Protein AF-A0A0U3GNW3-F1 (afdb_monomer_lite)

Secondary structure (DSSP, 8-state):
-PPEEEETT-EEEE---TTT-SEEEESSSSEEEEE-TTS-EEEEE---EEEEEEEEEEE-TTS-EEEEEEEEEEEEPPPPP------

Structure (mmCIF, N/CA/C/O backbone):
data_AF-A0A0U3GNW3-F1
#
_entry.id   AF-A0A0U3GNW3-F1
#
loop_
_atom_site.group_PDB
_atom_site.id
_atom_site.type_symbol
_atom_site.label_atom_id
_atom_site.label_alt_id
_atom_site.label_comp_id
_atom_site.label_asym_id
_atom_site.label_entity_id
_atom_site.label_seq_id
_atom_site.pdbx_PDB_ins_code
_atom_site.Cartn_x
_atom_site.Cartn_y
_atom_site.Cartn_z
_atom_site.occupancy
_atom_site.B_iso_or_equiv
_atom_site.auth_seq_id
_atom_site.auth_comp_id
_atom_site.auth_asym_id
_atom_site.auth_atom_id
_atom_site.pdbx_PDB_model_num
ATOM 1 N N . MET A 1 1 ? -10.195 6.070 -10.155 1.00 48.50 1 MET A N 1
ATOM 2 C CA . MET A 1 1 ? -8.822 6.395 -9.711 1.00 48.50 1 MET A CA 1
ATOM 3 C C . MET A 1 1 ? -7.898 6.262 -10.907 1.00 48.50 1 MET A C 1
ATOM 5 O O . MET A 1 1 ? -8.051 5.294 -11.639 1.00 48.50 1 MET A O 1
ATOM 9 N N . GLN A 1 2 ? -7.025 7.240 -11.159 1.00 47.31 2 GLN A N 1
ATOM 10 C CA . GLN A 1 2 ? -5.996 7.104 -12.196 1.00 47.31 2 GLN A CA 1
ATOM 11 C C . GLN A 1 2 ? -4.784 6.346 -11.621 1.00 47.31 2 GLN A C 1
ATOM 13 O O . GLN A 1 2 ? -4.507 6.511 -10.432 1.00 47.31 2 GLN A O 1
ATOM 18 N N . PRO A 1 3 ? -4.087 5.512 -12.415 1.00 55.50 3 PRO A N 1
ATOM 19 C CA . PRO A 1 3 ? -2.921 4.767 -11.944 1.00 55.50 3 PRO A CA 1
ATOM 20 C C . PRO A 1 3 ? -1.791 5.716 -11.541 1.00 55.50 3 PRO A C 1
ATOM 22 O O . PRO A 1 3 ? -1.491 6.662 -12.267 1.00 55.50 3 PRO A O 1
ATOM 25 N N . VAL A 1 4 ? -1.145 5.440 -10.410 1.00 62.97 4 VAL A N 1
ATOM 26 C CA . VAL A 1 4 ? 0.091 6.126 -10.014 1.00 62.97 4 VAL A CA 1
ATOM 27 C C . VAL A 1 4 ? 1.269 5.417 -10.685 1.00 62.97 4 VAL A C 1
ATOM 29 O O . VAL A 1 4 ? 1.394 4.195 -10.571 1.00 62.97 4 VAL A O 1
ATOM 32 N N . ASP A 1 5 ? 2.116 6.176 -11.382 1.00 61.09 5 ASP A N 1
ATOM 33 C CA . ASP A 1 5 ? 3.380 5.687 -11.941 1.00 61.09 5 ASP A CA 1
ATOM 34 C C . ASP A 1 5 ? 4.474 5.712 -10.863 1.00 61.09 5 ASP A C 1
ATOM 36 O O . ASP A 1 5 ? 4.825 6.769 -10.342 1.00 61.09 5 ASP A O 1
ATOM 40 N N . ILE A 1 6 ? 5.038 4.546 -10.551 1.00 59.78 6 ILE A N 1
ATOM 41 C CA . ILE A 1 6 ? 6.123 4.365 -9.577 1.00 59.78 6 ILE A CA 1
ATOM 42 C C . ILE A 1 6 ? 7.300 3.692 -10.283 1.00 59.78 6 ILE A C 1
ATOM 44 O O . ILE A 1 6 ? 7.104 2.815 -11.125 1.00 59.78 6 ILE A O 1
ATOM 48 N N . LYS A 1 7 ? 8.546 4.046 -9.964 1.00 67.44 7 LYS A N 1
ATOM 49 C CA . LYS A 1 7 ? 9.701 3.278 -10.457 1.00 67.44 7 LYS A CA 1
ATOM 50 C C . LYS A 1 7 ? 10.023 2.113 -9.519 1.00 67.44 7 LYS A C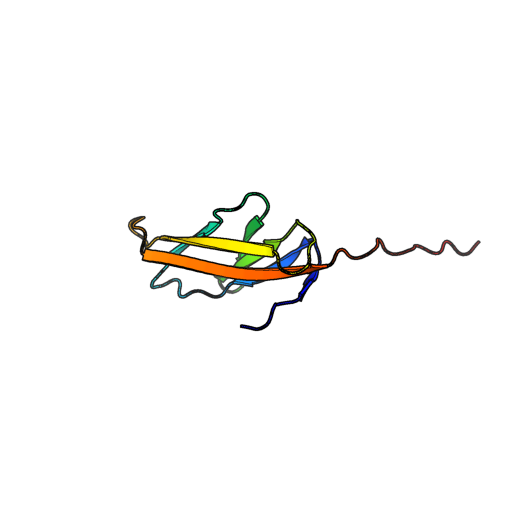 1
ATOM 52 O O . LYS A 1 7 ? 9.845 2.204 -8.310 1.00 67.44 7 LYS A O 1
ATOM 57 N N . VAL A 1 8 ? 10.526 1.004 -10.063 1.00 62.34 8 VAL A N 1
ATOM 58 C CA . VAL A 1 8 ? 10.945 -0.152 -9.244 1.00 62.34 8 VAL A CA 1
ATOM 59 C C . VAL A 1 8 ? 11.951 0.290 -8.179 1.00 62.34 8 VAL A C 1
ATOM 61 O O . VAL A 1 8 ? 12.977 0.879 -8.512 1.00 62.34 8 VAL A O 1
ATOM 64 N N . GLY A 1 9 ? 11.669 -0.037 -6.915 1.00 59.22 9 GLY A N 1
ATOM 65 C CA . GLY A 1 9 ? 12.510 0.332 -5.774 1.00 59.22 9 GLY A CA 1
ATOM 66 C C . GLY A 1 9 ? 12.255 1.739 -5.222 1.00 59.22 9 GLY A C 1
ATOM 67 O O . GLY A 1 9 ? 12.737 2.045 -4.131 1.00 59.22 9 GLY A O 1
ATOM 68 N N . GLU A 1 10 ? 11.466 2.572 -5.907 1.00 64.56 10 GLU A N 1
ATOM 69 C CA . GLU A 1 10 ? 10.947 3.806 -5.323 1.00 64.56 10 GLU A CA 1
ATOM 70 C C . GLU A 1 10 ? 9.789 3.504 -4.362 1.00 64.56 10 GLU A C 1
ATOM 72 O O . GLU A 1 10 ? 9.062 2.509 -4.483 1.00 64.56 10 GLU A O 1
ATOM 77 N N . ALA A 1 11 ? 9.650 4.367 -3.359 1.00 62.72 11 ALA A N 1
ATOM 78 C CA . ALA A 1 11 ? 8.510 4.344 -2.461 1.00 62.72 11 ALA A CA 1
ATOM 79 C C . ALA A 1 11 ? 7.365 5.140 -3.091 1.00 62.72 11 ALA A C 1
ATOM 81 O O . ALA A 1 11 ? 7.596 6.222 -3.626 1.00 62.72 11 ALA A O 1
ATOM 82 N N . ALA A 1 12 ? 6.140 4.640 -2.974 1.00 68.44 12 ALA A N 1
ATOM 83 C CA . ALA A 1 12 ? 4.970 5.501 -3.013 1.00 68.44 12 ALA A CA 1
ATOM 84 C C . ALA A 1 12 ? 4.370 5.653 -1.626 1.00 68.44 12 ALA A C 1
ATOM 86 O O . ALA A 1 12 ? 4.562 4.839 -0.719 1.00 68.44 12 ALA A O 1
ATOM 87 N N . GLU A 1 13 ? 3.636 6.742 -1.485 1.00 66.12 13 GLU A N 1
ATOM 88 C CA . GLU A 1 13 ? 2.972 7.102 -0.251 1.00 66.12 13 GLU A CA 1
ATOM 89 C C . GLU A 1 13 ? 1.576 6.493 -0.262 1.00 66.12 13 GLU A C 1
ATOM 91 O O . GLU A 1 13 ? 0.775 6.747 -1.163 1.00 66.12 13 GLU A O 1
ATOM 96 N N . LEU A 1 14 ? 1.291 5.672 0.743 1.00 68.81 14 LEU A N 1
ATOM 97 C CA . LEU A 1 14 ? -0.065 5.246 1.034 1.00 68.81 14 LEU A CA 1
ATOM 98 C C . LEU A 1 14 ? -0.515 6.013 2.266 1.00 68.81 14 LEU A C 1
ATOM 100 O O . LEU A 1 14 ? 0.001 5.841 3.368 1.00 68.81 14 LEU A O 1
ATOM 104 N N . ILE A 1 15 ? -1.474 6.904 2.049 1.00 66.44 15 ILE A N 1
ATOM 105 C CA . ILE A 1 15 ? -2.012 7.754 3.098 1.00 66.44 15 ILE A CA 1
ATOM 106 C C . ILE A 1 15 ? -3.307 7.114 3.574 1.00 66.44 15 ILE A C 1
ATOM 108 O O . ILE A 1 15 ? -4.296 7.068 2.845 1.00 66.44 15 ILE A O 1
ATOM 112 N N . TRP A 1 16 ? -3.308 6.635 4.812 1.00 71.31 16 TRP A N 1
ATOM 113 C CA . TRP A 1 16 ? -4.527 6.248 5.509 1.00 71.31 16 TRP A CA 1
ATOM 114 C C . TRP A 1 16 ? -4.582 6.901 6.885 1.00 71.31 16 TRP A C 1
ATOM 116 O O . TRP A 1 16 ? -3.568 7.290 7.468 1.00 71.31 16 TRP A O 1
ATOM 126 N N . ASN A 1 17 ? -5.798 7.039 7.410 1.00 69.81 17 ASN A N 1
ATOM 127 C CA . ASN A 1 17 ? -6.023 7.647 8.710 1.00 69.81 17 ASN A CA 1
ATOM 128 C C . ASN A 1 17 ? -5.574 6.686 9.826 1.00 69.81 17 ASN A C 1
ATOM 130 O O . ASN A 1 17 ? -6.284 5.729 10.140 1.00 69.81 17 ASN A O 1
ATOM 134 N N . LYS A 1 18 ? -4.418 6.964 10.447 1.00 70.88 18 LYS A N 1
ATOM 135 C CA . LYS A 1 18 ? -3.861 6.167 11.556 1.00 70.88 18 LYS A CA 1
ATOM 136 C C . LYS A 1 18 ? -4.760 6.107 12.800 1.00 70.88 18 LYS A C 1
ATOM 138 O O . LYS A 1 18 ? -4.618 5.178 13.588 1.00 70.88 18 LYS A O 1
ATOM 143 N N . THR A 1 19 ? -5.694 7.046 12.974 1.00 75.12 19 THR A N 1
ATOM 144 C CA . THR A 1 19 ? -6.694 7.006 14.057 1.00 75.12 19 THR A CA 1
ATOM 145 C C . THR A 1 19 ? -7.726 5.897 13.843 1.00 75.12 19 THR A C 1
ATOM 147 O O . THR A 1 19 ? -8.263 5.372 14.812 1.00 75.12 19 THR A O 1
ATOM 150 N N . LEU A 1 20 ? -7.995 5.527 12.586 1.00 73.62 20 LEU A N 1
ATOM 151 C CA . LEU A 1 20 ? -8.931 4.456 12.226 1.00 73.62 20 LEU A CA 1
ATOM 152 C C . LEU A 1 20 ? -8.212 3.130 11.945 1.00 73.62 20 LEU A C 1
ATOM 154 O O . LEU A 1 20 ? -8.685 2.075 12.350 1.00 73.62 20 LEU A O 1
ATOM 158 N N . ALA A 1 21 ? -7.065 3.188 11.269 1.00 82.38 21 ALA A N 1
ATOM 159 C CA . ALA A 1 21 ? -6.272 2.035 10.863 1.00 82.38 21 ALA A CA 1
ATOM 160 C C . ALA A 1 21 ? -4.817 2.232 11.298 1.00 82.38 21 ALA A C 1
ATOM 162 O O . ALA A 1 21 ? -4.023 2.868 10.602 1.00 82.38 21 ALA A O 1
ATOM 163 N N . GLN A 1 22 ? -4.453 1.683 12.458 1.00 85.38 22 GLN A N 1
ATOM 164 C CA . GLN A 1 22 ? -3.098 1.822 12.994 1.00 85.38 22 GLN A CA 1
ATOM 165 C C . GLN A 1 22 ? -2.078 1.055 12.142 1.00 85.38 22 GLN A C 1
ATOM 167 O O . GLN A 1 22 ? -0.934 1.488 11.994 1.00 85.38 22 GLN A O 1
ATOM 172 N N . ARG A 1 23 ? -2.494 -0.077 11.564 1.00 85.56 23 ARG A N 1
ATOM 173 C CA . ARG A 1 23 ? -1.627 -0.980 10.805 1.00 85.56 23 ARG A CA 1
ATOM 174 C C . ARG A 1 23 ? -2.364 -1.528 9.595 1.00 85.56 23 ARG A C 1
ATOM 176 O O . ARG A 1 23 ? -3.482 -2.000 9.748 1.00 85.56 23 ARG A O 1
ATOM 183 N N . CYS A 1 24 ? -1.726 -1.540 8.431 1.00 86.75 24 CYS A N 1
ATOM 184 C CA . CYS A 1 24 ? -2.224 -2.263 7.264 1.00 86.75 24 CYS A CA 1
ATOM 185 C C . CYS A 1 24 ? -1.165 -3.253 6.780 1.00 86.75 24 CYS A C 1
ATOM 187 O O . CYS A 1 24 ? 0.027 -2.953 6.807 1.00 86.75 24 CYS A O 1
ATOM 189 N N . GLU A 1 25 ? -1.604 -4.431 6.361 1.00 88.25 25 GLU A N 1
ATOM 190 C CA . GLU A 1 25 ? -0.777 -5.507 5.818 1.00 88.25 25 GLU A CA 1
ATOM 191 C C . GLU A 1 25 ? -1.154 -5.721 4.353 1.00 88.25 25 GLU A C 1
ATOM 193 O O . GLU A 1 25 ? -2.340 -5.709 4.022 1.00 88.25 25 GLU A O 1
ATOM 198 N N . SER A 1 26 ? -0.167 -5.917 3.475 1.00 87.62 26 SER A N 1
ATOM 199 C CA . SER A 1 26 ? -0.454 -6.310 2.092 1.00 87.62 26 SER A CA 1
ATOM 200 C C . SER A 1 26 ? -0.844 -7.778 2.038 1.00 87.62 26 SER A C 1
ATOM 202 O O . SER A 1 26 ? -0.246 -8.611 2.722 1.00 87.62 26 SER A O 1
ATOM 204 N N . LEU A 1 27 ? -1.831 -8.087 1.203 1.00 88.25 27 LEU A N 1
ATOM 205 C CA . LEU A 1 27 ? -2.227 -9.460 0.903 1.00 88.25 27 LEU A CA 1
ATOM 206 C C . LEU A 1 27 ? -1.359 -10.078 -0.206 1.00 88.25 27 LEU A C 1
ATOM 208 O O . LEU A 1 27 ? -1.447 -11.277 -0.468 1.00 88.25 27 LEU A O 1
ATOM 212 N N . GLU A 1 28 ? -0.497 -9.283 -0.839 1.00 82.88 28 GLU A N 1
ATOM 213 C CA . GLU A 1 28 ? 0.440 -9.708 -1.867 1.00 82.88 28 GLU A CA 1
ATOM 214 C C . GLU A 1 28 ? 1.859 -9.863 -1.308 1.00 82.88 28 GLU A C 1
ATOM 216 O O . GLU A 1 28 ? 2.357 -9.058 -0.520 1.00 82.88 28 GLU A O 1
ATOM 221 N N . GLY A 1 29 ? 2.576 -10.876 -1.795 1.00 69.00 29 GLY A N 1
ATOM 222 C CA . GLY A 1 29 ? 4.024 -10.930 -1.625 1.00 69.00 29 GLY A CA 1
ATOM 223 C C . GLY A 1 29 ? 4.698 -9.861 -2.490 1.00 69.00 29 GLY A C 1
ATOM 224 O O . GLY A 1 29 ? 4.294 -9.658 -3.635 1.00 69.00 29 GLY A O 1
ATOM 225 N N . LEU A 1 30 ? 5.783 -9.257 -1.983 1.00 76.50 30 LEU A N 1
ATOM 226 C CA . LEU A 1 30 ? 6.692 -8.315 -2.679 1.00 76.50 30 LEU A CA 1
ATOM 227 C C . LEU A 1 30 ? 6.387 -6.810 -2.548 1.00 76.50 30 L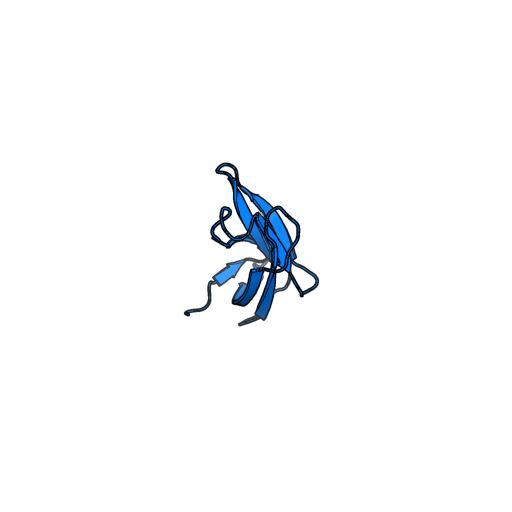EU A C 1
ATOM 229 O O . LEU A 1 30 ? 6.730 -6.025 -3.441 1.00 76.50 30 LEU A O 1
ATOM 233 N N . VAL A 1 31 ? 5.831 -6.387 -1.415 1.00 80.56 31 VAL A N 1
ATOM 234 C CA . VAL A 1 31 ? 5.845 -4.980 -0.986 1.00 80.56 31 VAL A CA 1
ATOM 235 C C . VAL A 1 31 ? 6.477 -4.847 0.393 1.00 80.56 31 VAL A C 1
ATOM 237 O O . VAL A 1 31 ? 6.379 -5.750 1.221 1.00 80.56 31 VAL A O 1
ATOM 240 N N . VAL A 1 32 ? 7.144 -3.720 0.638 1.00 82.31 32 VAL A N 1
ATOM 241 C CA . VAL A 1 32 ? 7.724 -3.404 1.950 1.00 82.31 32 VAL A CA 1
ATOM 242 C C . VAL A 1 32 ? 7.071 -2.143 2.488 1.00 82.31 32 VAL A C 1
ATOM 244 O O . VAL A 1 32 ? 7.085 -1.107 1.825 1.00 82.31 32 VAL A O 1
ATOM 247 N N . LEU A 1 33 ? 6.532 -2.246 3.699 1.00 81.38 33 LEU A N 1
ATOM 248 C CA . LEU A 1 33 ? 6.006 -1.133 4.482 1.00 81.38 33 LEU A CA 1
ATOM 249 C C . LEU A 1 33 ? 7.124 -0.536 5.343 1.00 81.38 33 LEU A C 1
ATOM 251 O O . LEU A 1 33 ? 7.900 -1.265 5.958 1.00 81.38 33 LEU A O 1
ATOM 255 N N . SER A 1 34 ? 7.191 0.788 5.414 1.00 81.31 34 SER A N 1
ATOM 256 C CA . SER A 1 34 ? 8.074 1.518 6.331 1.00 81.31 34 SER A CA 1
ATOM 257 C C . SER A 1 34 ? 7.408 2.809 6.793 1.00 81.31 34 SER A C 1
ATOM 259 O O . SER A 1 34 ? 6.523 3.316 6.110 1.00 81.31 34 SER A O 1
ATOM 261 N N . GLU A 1 35 ? 7.834 3.360 7.925 1.00 81.94 35 GLU A N 1
ATOM 262 C CA . GLU A 1 35 ? 7.395 4.686 8.364 1.00 81.94 35 GLU A CA 1
ATOM 263 C C . GLU A 1 35 ? 8.300 5.775 7.767 1.00 81.94 35 GLU A C 1
ATOM 265 O O . GLU A 1 35 ? 9.524 5.633 7.727 1.00 81.94 35 GLU A O 1
ATOM 270 N N . GLY A 1 36 ? 7.685 6.831 7.239 1.00 77.38 36 GLY A N 1
ATOM 271 C CA . GLY A 1 36 ? 8.356 8.031 6.759 1.00 77.38 36 GLY A CA 1
ATOM 272 C C . GLY A 1 36 ? 8.735 8.982 7.901 1.00 77.38 36 GLY A C 1
ATOM 273 O O . GLY A 1 36 ? 8.269 8.823 9.027 1.00 77.38 36 GLY A O 1
ATOM 274 N N . PRO A 1 37 ? 9.566 10.001 7.627 1.00 78.69 37 PRO A N 1
ATOM 275 C CA . PRO A 1 37 ? 10.089 10.917 8.647 1.00 78.69 37 PRO A CA 1
ATOM 276 C C . PRO A 1 37 ? 9.022 11.776 9.348 1.00 78.69 37 PRO A C 1
ATOM 278 O O . PRO A 1 37 ? 9.276 12.312 10.420 1.00 78.69 37 PRO A O 1
ATOM 281 N N . ASP A 1 38 ? 7.834 11.910 8.764 1.00 79.75 38 ASP A N 1
ATOM 282 C CA . ASP A 1 38 ? 6.672 12.618 9.311 1.00 79.75 38 ASP A CA 1
ATOM 283 C C . ASP A 1 38 ? 5.627 11.669 9.928 1.00 79.75 38 ASP A C 1
ATOM 285 O O . ASP A 1 38 ? 4.509 12.078 10.241 1.00 79.75 38 ASP A O 1
ATOM 289 N N . GLY A 1 39 ? 5.962 10.386 10.072 1.00 74.44 39 GLY A N 1
ATOM 290 C CA . GLY A 1 39 ? 5.059 9.375 10.603 1.00 74.44 39 GLY A CA 1
ATOM 291 C C . GLY A 1 39 ? 4.038 8.847 9.592 1.00 74.44 39 GLY A C 1
ATOM 292 O O . GLY A 1 39 ? 3.175 8.060 9.985 1.00 74.44 39 GLY A O 1
ATOM 293 N N . ARG A 1 40 ? 4.090 9.218 8.304 1.00 75.69 40 ARG A N 1
ATOM 294 C CA . ARG A 1 40 ? 3.239 8.591 7.271 1.00 75.69 40 ARG A CA 1
ATOM 295 C C . ARG A 1 40 ? 3.742 7.199 6.902 1.00 75.69 40 ARG A C 1
ATOM 297 O O . ARG A 1 40 ? 4.918 6.895 7.077 1.00 75.69 40 ARG A O 1
ATOM 304 N N . VAL A 1 41 ? 2.871 6.337 6.379 1.00 77.69 41 VAL A N 1
ATOM 305 C CA . VAL A 1 41 ? 3.292 5.005 5.924 1.00 77.69 41 VAL A CA 1
ATOM 306 C C . VAL A 1 41 ? 3.718 5.063 4.458 1.00 77.69 41 VAL A C 1
ATOM 308 O O . VAL A 1 41 ? 3.009 5.567 3.590 1.00 77.69 41 VAL A O 1
ATOM 311 N N . LEU A 1 42 ? 4.912 4.549 4.186 1.00 79.19 42 LEU A N 1
ATOM 312 C CA . LEU A 1 42 ? 5.506 4.453 2.860 1.00 79.19 42 LEU A CA 1
ATOM 313 C C . LEU A 1 42 ? 5.514 2.994 2.415 1.00 79.19 42 LEU A C 1
ATOM 315 O O . LEU A 1 42 ? 5.906 2.110 3.181 1.00 79.19 42 LEU A O 1
ATOM 319 N N . VAL A 1 43 ? 5.150 2.753 1.159 1.00 80.81 43 VAL A N 1
ATOM 320 C CA . VAL A 1 43 ? 5.183 1.427 0.543 1.00 80.81 43 VAL A CA 1
ATOM 321 C C . VAL A 1 43 ? 6.167 1.414 -0.609 1.00 80.81 43 VAL A C 1
ATOM 323 O O . VAL A 1 43 ? 6.083 2.226 -1.526 1.00 80.81 43 VAL A O 1
ATOM 326 N N . ARG A 1 44 ? 7.096 0.459 -0.587 1.00 80.81 44 ARG A N 1
ATOM 327 C CA . ARG A 1 44 ? 8.016 0.201 -1.699 1.00 80.81 44 ARG A CA 1
ATOM 328 C C . ARG A 1 44 ? 7.535 -0.978 -2.526 1.00 80.81 44 ARG A C 1
ATOM 330 O O . ARG A 1 44 ? 7.273 -2.055 -1.986 1.00 80.81 44 ARG A O 1
ATOM 337 N N . PHE A 1 45 ? 7.486 -0.764 -3.836 1.00 80.75 45 PHE A N 1
ATOM 338 C CA . PHE A 1 45 ? 7.078 -1.760 -4.818 1.00 80.75 45 PHE A CA 1
ATOM 339 C C . PHE A 1 45 ? 8.300 -2.282 -5.579 1.00 80.75 45 PHE A C 1
ATOM 341 O O . PHE A 1 45 ? 9.086 -1.513 -6.138 1.00 80.75 45 PHE A O 1
ATOM 348 N N . PHE A 1 46 ? 8.454 -3.606 -5.620 1.00 76.12 46 PHE A N 1
ATOM 349 C CA . PHE A 1 46 ? 9.613 -4.256 -6.250 1.00 76.12 46 PHE A CA 1
ATOM 350 C C . PHE A 1 46 ? 9.267 -4.985 -7.550 1.00 76.12 46 PHE A C 1
ATOM 352 O O . PHE A 1 46 ? 10.149 -5.280 -8.360 1.00 76.12 46 PHE A O 1
ATOM 359 N N . ARG A 1 47 ? 7.982 -5.263 -7.785 1.00 80.00 47 ARG A N 1
ATOM 360 C CA . ARG A 1 47 ? 7.509 -5.911 -9.008 1.00 80.00 47 ARG A CA 1
ATOM 361 C C . ARG A 1 47 ? 7.194 -4.856 -10.065 1.00 80.00 47 ARG A C 1
ATOM 363 O O . ARG A 1 47 ? 6.347 -4.007 -9.835 1.00 80.00 47 ARG A O 1
ATOM 370 N N . ALA A 1 48 ? 7.847 -4.934 -11.224 1.00 78.62 48 ALA A N 1
ATOM 371 C CA . ALA A 1 48 ? 7.499 -4.122 -12.392 1.00 78.62 48 ALA A CA 1
ATOM 372 C C . ALA A 1 48 ? 6.244 -4.668 -13.094 1.00 78.62 48 ALA A C 1
ATOM 374 O O . ALA A 1 48 ? 6.068 -5.885 -13.182 1.00 78.62 48 ALA A O 1
ATOM 375 N N . GLY A 1 49 ? 5.413 -3.784 -13.640 1.00 79.38 49 GLY A N 1
ATOM 376 C CA . GLY A 1 49 ? 4.218 -4.143 -14.402 1.00 79.38 49 GLY A CA 1
ATOM 377 C C . GLY A 1 49 ? 3.295 -2.947 -14.627 1.00 79.38 49 GLY A C 1
ATOM 378 O O . GLY A 1 49 ? 3.264 -2.020 -13.822 1.00 79.38 49 GLY A O 1
ATOM 379 N N . GLY A 1 50 ? 2.542 -2.961 -15.727 1.00 76.94 50 GLY A N 1
ATOM 380 C CA . GLY A 1 50 ? 1.456 -2.004 -15.942 1.00 76.94 50 GLY A CA 1
ATOM 381 C C . GLY A 1 50 ? 0.194 -2.508 -15.250 1.00 76.94 50 GLY A C 1
ATOM 382 O O . GLY A 1 50 ? -0.283 -3.578 -15.619 1.00 76.94 50 GLY A O 1
ATOM 383 N N . LYS A 1 51 ? -0.331 -1.748 -14.279 1.00 81.69 51 LYS A N 1
ATOM 384 C CA . LYS A 1 51 ? -1.552 -2.062 -13.508 1.00 81.69 51 LYS A CA 1
ATOM 385 C C . LYS A 1 51 ? -1.481 -3.355 -12.689 1.00 81.69 51 LYS A C 1
ATOM 387 O O . LYS A 1 51 ? -2.173 -4.335 -12.948 1.00 81.69 51 LYS A O 1
ATOM 392 N N . LEU A 1 52 ? -0.631 -3.350 -11.676 1.00 80.75 52 LEU A N 1
ATOM 393 C CA . LEU A 1 52 ? -0.582 -4.397 -10.665 1.00 80.75 52 LEU A CA 1
ATOM 394 C C . LEU A 1 52 ? -1.629 -4.108 -9.574 1.00 80.75 52 LEU A C 1
ATOM 396 O O . LEU A 1 52 ? -1.591 -3.014 -9.002 1.00 80.75 52 LEU A O 1
ATOM 400 N N . PRO A 1 53 ? -2.549 -5.046 -9.280 1.00 86.12 53 PRO A N 1
ATOM 401 C CA . PRO A 1 53 ? -3.482 -4.891 -8.174 1.00 86.12 53 PRO A CA 1
ATOM 402 C C . PRO A 1 53 ? -2.767 -5.154 -6.845 1.00 86.12 53 PRO A C 1
ATOM 404 O O . PRO A 1 53 ? -2.013 -6.121 -6.724 1.00 86.12 53 PRO A O 1
ATOM 407 N N . TYR A 1 54 ? -3.033 -4.304 -5.858 1.00 85.56 54 TYR A N 1
ATOM 408 C CA . TYR A 1 54 ? -2.556 -4.459 -4.488 1.00 85.56 54 TYR A CA 1
ATOM 409 C C . TYR A 1 54 ? -3.702 -4.280 -3.507 1.00 85.56 54 TYR A C 1
ATOM 411 O O . TYR A 1 54 ? -4.409 -3.269 -3.559 1.00 85.56 54 TYR A O 1
ATOM 419 N N . HIS A 1 55 ? -3.840 -5.236 -2.598 1.00 88.94 55 HIS A N 1
ATOM 420 C CA . HIS A 1 55 ? -4.856 -5.278 -1.568 1.00 88.94 55 HIS A CA 1
ATOM 421 C C . HIS A 1 55 ? -4.208 -5.197 -0.196 1.00 88.94 55 HIS A C 1
ATOM 423 O O . HIS A 1 55 ? -3.152 -5.765 0.087 1.00 88.94 55 HIS A O 1
ATOM 429 N N . TRP A 1 56 ? -4.891 -4.489 0.682 1.00 88.38 56 TRP A N 1
ATOM 430 C CA . TRP A 1 56 ? -4.432 -4.201 2.020 1.00 88.38 56 TRP A CA 1
ATOM 431 C C . TRP A 1 56 ? -5.535 -4.556 2.988 1.00 88.38 56 TRP A C 1
ATOM 433 O O . TRP A 1 56 ? -6.686 -4.178 2.775 1.00 88.38 56 TRP A O 1
ATOM 443 N N . ARG A 1 57 ? -5.179 -5.239 4.070 1.00 91.31 57 ARG A N 1
ATOM 444 C CA . ARG A 1 57 ? -6.063 -5.437 5.214 1.00 91.31 57 ARG A CA 1
ATOM 445 C C . ARG A 1 57 ? -5.584 -4.575 6.363 1.00 91.31 57 ARG A C 1
ATOM 447 O O . ARG A 1 57 ? -4.409 -4.624 6.721 1.00 91.31 57 ARG A O 1
ATOM 454 N N . CYS A 1 58 ? -6.488 -3.789 6.928 1.00 90.25 58 CYS A N 1
ATOM 455 C CA . CYS A 1 58 ? -6.164 -2.806 7.947 1.00 90.25 58 CYS A CA 1
ATOM 456 C C . CYS A 1 58 ? -6.745 -3.186 9.309 1.00 90.25 58 CYS A C 1
ATOM 458 O O . CYS A 1 58 ? -7.821 -3.776 9.407 1.00 90.25 58 CYS A O 1
ATOM 460 N N . PHE A 1 59 ? -6.028 -2.818 10.365 1.00 91.81 59 PHE A N 1
ATOM 461 C CA . PHE A 1 59 ? -6.327 -3.169 11.743 1.00 91.81 59 PHE A CA 1
ATOM 462 C C . PHE A 1 59 ? -6.285 -1.939 12.651 1.00 91.81 59 PHE A C 1
ATOM 464 O O . PHE A 1 59 ? -5.453 -1.043 12.463 1.00 91.81 59 PHE A O 1
ATOM 471 N N . ASP A 1 60 ? -7.166 -1.913 13.650 1.00 91.56 60 ASP A N 1
ATOM 472 C CA . ASP A 1 60 ? -7.127 -0.925 14.729 1.00 91.56 60 ASP A CA 1
ATOM 473 C C . ASP A 1 60 ? -6.063 -1.258 15.792 1.00 91.56 60 ASP A C 1
ATOM 475 O O . ASP A 1 60 ? -5.334 -2.249 15.693 1.00 91.56 60 ASP A O 1
ATOM 479 N N . ALA A 1 61 ? -5.986 -0.427 16.835 1.00 89.25 61 ALA A N 1
ATOM 480 C CA . ALA A 1 61 ? -5.025 -0.596 17.923 1.00 89.25 61 ALA A CA 1
ATOM 481 C C . ALA A 1 61 ? -5.269 -1.814 18.819 1.00 89.25 61 ALA A C 1
ATOM 483 O O . ALA A 1 61 ? -4.391 -2.207 19.584 1.00 89.25 61 ALA A O 1
ATOM 484 N N . GLN A 1 62 ? -6.446 -2.427 18.721 1.00 94.00 62 GLN A N 1
ATOM 485 C CA . GLN A 1 62 ? -6.777 -3.676 19.395 1.00 94.00 62 GLN A CA 1
ATOM 486 C C . GLN A 1 62 ? -6.526 -4.891 18.487 1.00 94.00 62 GLN A C 1
ATOM 488 O O . GLN A 1 62 ? -6.783 -6.022 18.894 1.00 94.00 62 GLN A O 1
ATOM 493 N N . GLY A 1 63 ? -6.029 -4.677 17.263 1.00 92.62 63 GLY A N 1
ATOM 494 C CA . GLY A 1 63 ? -5.776 -5.728 16.283 1.00 92.62 63 GLY A CA 1
ATOM 495 C C . GLY A 1 63 ? -7.032 -6.226 15.567 1.00 92.62 63 GLY A C 1
ATOM 496 O O . GLY A 1 63 ? -6.984 -7.275 14.925 1.00 92.62 63 GLY A O 1
ATOM 497 N N . ARG A 1 64 ? -8.162 -5.513 15.651 1.00 94.69 64 ARG A N 1
ATOM 498 C CA . ARG A 1 64 ? -9.394 -5.888 14.943 1.00 94.69 64 ARG A CA 1
ATOM 499 C C . ARG A 1 64 ? -9.324 -5.417 13.501 1.00 94.69 64 ARG A C 1
ATOM 501 O O 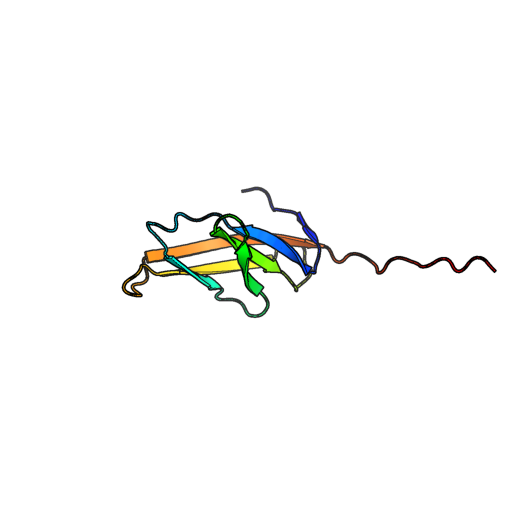. ARG A 1 64 ? -8.895 -4.298 13.240 1.00 94.69 64 ARG A O 1
ATOM 508 N N . ASN A 1 65 ? -9.778 -6.257 12.574 1.00 93.75 65 ASN A N 1
ATOM 509 C CA . ASN A 1 65 ? -9.906 -5.873 11.171 1.00 93.75 65 ASN A CA 1
ATOM 510 C C . ASN A 1 65 ? -10.949 -4.750 11.037 1.00 93.75 65 ASN A C 1
ATOM 512 O O . ASN A 1 65 ? -12.095 -4.925 11.450 1.00 93.75 65 ASN A O 1
ATOM 516 N N . VAL A 1 66 ? -10.544 -3.618 10.462 1.00 92.50 66 VAL A N 1
ATOM 517 C CA . VAL A 1 66 ? -11.404 -2.445 10.233 1.00 92.50 66 VAL A CA 1
ATOM 518 C C . VAL A 1 66 ? -11.775 -2.246 8.765 1.00 92.50 66 VAL A C 1
ATOM 520 O O . VAL A 1 66 ? -12.576 -1.369 8.451 1.00 92.50 66 VAL A O 1
ATOM 523 N N . GLY A 1 67 ? -11.219 -3.054 7.862 1.00 90.50 67 GLY A N 1
ATOM 524 C CA . GLY A 1 67 ? -11.551 -3.013 6.447 1.00 90.50 67 GLY A CA 1
ATOM 525 C C . GLY A 1 67 ? -10.410 -3.436 5.535 1.00 90.50 67 GLY A C 1
ATOM 526 O O . GLY A 1 67 ? -9.271 -3.664 5.955 1.00 90.50 67 GLY A O 1
ATOM 527 N N . GLU A 1 68 ? -10.746 -3.505 4.251 1.00 90.31 68 GLU A N 1
ATOM 528 C CA . GLU A 1 68 ? -9.815 -3.803 3.171 1.00 90.31 68 GLU A CA 1
ATOM 529 C C . GLU A 1 68 ? -9.808 -2.668 2.148 1.00 90.31 68 GLU A C 1
ATOM 531 O O . GLU A 1 68 ? -10.829 -2.029 1.890 1.00 90.31 68 GLU A O 1
ATOM 536 N N . PHE A 1 69 ? -8.638 -2.409 1.577 1.00 84.56 69 PHE A N 1
ATOM 537 C CA . PHE A 1 69 ? -8.422 -1.388 0.560 1.00 84.56 69 PHE A CA 1
ATOM 538 C C . PHE A 1 69 ? -7.704 -2.002 -0.637 1.00 84.56 69 PHE A C 1
ATOM 540 O O . PHE A 1 69 ? -6.804 -2.819 -0.463 1.00 84.56 69 PHE A O 1
ATOM 547 N N . ALA A 1 70 ? -8.072 -1.582 -1.846 1.00 86.69 70 ALA A N 1
ATOM 548 C CA . ALA A 1 70 ? -7.446 -2.034 -3.079 1.00 86.69 70 ALA A CA 1
ATOM 549 C C . ALA A 1 70 ? -7.038 -0.845 -3.952 1.00 86.69 70 ALA A C 1
ATOM 551 O O . ALA A 1 70 ? -7.760 0.149 -4.049 1.00 86.69 70 ALA A O 1
ATOM 552 N N . THR A 1 71 ? -5.893 -0.963 -4.617 1.00 83.69 71 THR A N 1
ATOM 553 C CA . THR A 1 71 ? -5.428 0.018 -5.600 1.00 83.69 71 THR A CA 1
ATOM 554 C C . THR A 1 71 ? -4.705 -0.658 -6.759 1.00 83.69 71 THR A C 1
ATOM 556 O O . THR A 1 71 ? -4.15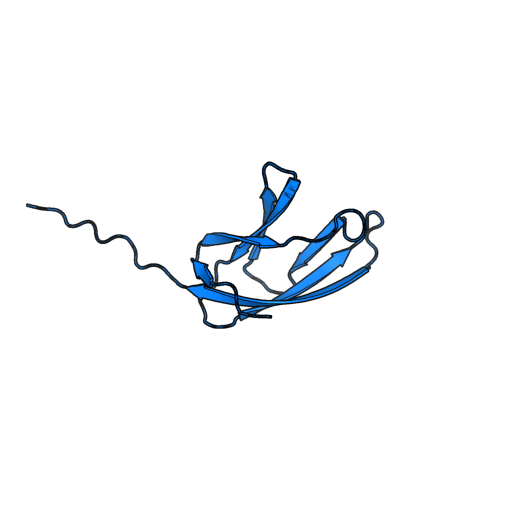4 -1.749 -6.613 1.00 83.69 71 THR A O 1
ATOM 559 N N . GLU A 1 72 ? -4.694 0.007 -7.912 1.00 86.00 72 GLU A N 1
ATOM 560 C CA . GLU A 1 72 ? -3.894 -0.391 -9.066 1.00 86.00 72 GLU A CA 1
ATOM 561 C C . GLU A 1 72 ? -2.665 0.507 -9.179 1.00 86.00 72 GLU A C 1
ATOM 563 O O . GLU A 1 72 ? -2.762 1.737 -9.161 1.00 86.00 72 GLU A O 1
ATOM 568 N N . VAL A 1 73 ? -1.503 -0.118 -9.335 1.00 80.31 73 VAL A N 1
ATOM 569 C CA . VAL A 1 73 ? -0.215 0.571 -9.391 1.00 80.31 73 VAL A CA 1
ATOM 570 C C . VAL A 1 73 ? 0.504 0.221 -10.685 1.00 80.31 73 VAL A C 1
ATOM 572 O O . VAL A 1 73 ? 0.638 -0.950 -11.037 1.00 80.31 73 VAL A O 1
ATOM 575 N N . SER A 1 74 ? 1.015 1.228 -11.387 1.00 80.94 74 SER A N 1
ATOM 576 C CA . SER A 1 74 ? 1.908 1.017 -12.525 1.00 80.94 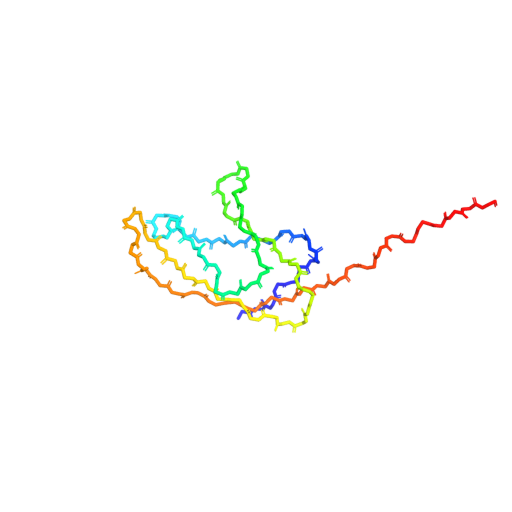74 SER A CA 1
ATOM 577 C C . SER A 1 74 ? 3.347 1.167 -12.057 1.00 80.94 74 SER A C 1
ATOM 579 O O . SER A 1 74 ? 3.764 2.245 -11.648 1.00 80.94 74 SER A O 1
ATOM 581 N N . VAL A 1 75 ? 4.122 0.083 -12.119 1.00 77.56 75 VAL A N 1
ATOM 582 C CA . VAL A 1 75 ? 5.528 0.086 -11.707 1.00 77.56 75 VAL A CA 1
ATOM 583 C C . VAL A 1 75 ? 6.427 -0.059 -12.930 1.00 77.56 75 VAL A C 1
ATOM 585 O O . VAL A 1 75 ? 6.454 -1.105 -13.585 1.00 77.56 75 VAL A O 1
ATOM 588 N N . ARG A 1 76 ? 7.207 0.977 -13.240 1.00 75.94 76 ARG A N 1
ATOM 589 C CA . ARG A 1 76 ? 8.149 0.983 -14.367 1.00 75.94 76 ARG A CA 1
ATOM 590 C C . ARG A 1 76 ? 9.545 0.590 -13.898 1.00 75.94 76 ARG A C 1
ATOM 592 O O . ARG A 1 76 ? 10.087 1.160 -12.954 1.00 75.94 76 ARG A O 1
ATOM 599 N N . ARG A 1 77 ? 10.171 -0.372 -14.580 1.00 69.94 77 ARG A N 1
ATOM 600 C CA . ARG A 1 77 ? 11.600 -0.654 -14.391 1.00 69.94 77 ARG A CA 1
ATOM 601 C C . ARG A 1 77 ? 12.403 0.438 -15.096 1.00 69.94 77 ARG A C 1
ATOM 603 O O . ARG A 1 77 ? 12.188 0.675 -16.282 1.00 69.94 77 ARG A O 1
ATOM 610 N N . LEU A 1 78 ? 13.317 1.084 -14.378 1.00 63.41 78 LEU A N 1
ATOM 611 C CA . LEU A 1 78 ? 14.336 1.915 -15.009 1.00 63.41 78 LEU A CA 1
ATOM 612 C C . LEU A 1 78 ? 15.473 1.024 -15.506 1.00 63.41 78 LEU A C 1
ATOM 614 O O . LEU A 1 78 ? 15.886 0.090 -14.815 1.00 63.41 78 LEU A O 1
ATOM 618 N N . SER A 1 79 ? 15.971 1.312 -16.704 1.00 59.25 79 SER A N 1
ATOM 619 C CA . SER A 1 79 ? 17.240 0.763 -17.177 1.00 59.25 79 SER A CA 1
ATOM 620 C C . SER A 1 79 ? 18.353 1.226 -16.235 1.00 59.25 79 SER A C 1
ATOM 622 O O . SER A 1 79 ? 18.332 2.374 -15.785 1.00 59.25 79 SER A O 1
ATOM 624 N N . ALA A 1 80 ? 19.318 0.354 -15.932 1.00 57.22 80 ALA A N 1
ATOM 625 C CA . ALA A 1 80 ? 20.525 0.784 -15.231 1.00 57.22 80 ALA A CA 1
ATOM 626 C C . ALA A 1 80 ? 21.165 1.956 -16.004 1.00 57.22 80 ALA A C 1
ATOM 628 O O . ALA A 1 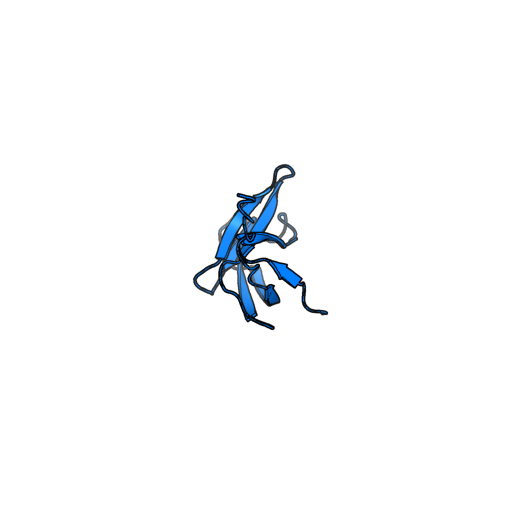80 ? 21.132 1.938 -17.240 1.00 57.22 80 ALA A O 1
ATOM 629 N N . PRO A 1 81 ? 21.713 2.977 -15.319 1.00 55.44 81 PRO A N 1
ATOM 630 C CA . PRO A 1 81 ? 22.400 4.060 -16.006 1.00 55.44 81 PRO A CA 1
ATOM 631 C C . PRO A 1 81 ? 23.519 3.464 -16.864 1.00 55.44 81 PRO A C 1
ATOM 633 O O . PRO A 1 81 ? 24.377 2.735 -16.364 1.00 55.44 81 PRO A O 1
ATOM 636 N N . HIS A 1 82 ? 23.491 3.748 -18.166 1.00 55.72 82 HIS A N 1
ATOM 637 C CA . HIS A 1 82 ? 24.615 3.442 -19.039 1.00 55.72 82 HIS A CA 1
ATOM 638 C C . HIS A 1 82 ? 25.769 4.347 -18.616 1.00 55.72 82 HIS A C 1
ATOM 640 O O . HIS A 1 82 ? 25.753 5.546 -18.884 1.00 55.72 82 HIS A O 1
ATOM 646 N N . VAL A 1 83 ? 26.753 3.785 -17.915 1.00 56.47 83 VAL A N 1
ATOM 647 C CA . VAL A 1 83 ? 28.022 4.476 -17.695 1.00 56.47 83 VAL A CA 1
ATOM 648 C C . VAL A 1 83 ? 28.775 4.405 -19.016 1.00 56.47 83 VAL A C 1
ATOM 650 O O . VAL A 1 83 ? 29.391 3.390 -19.341 1.00 56.47 83 VAL A O 1
ATOM 653 N N . SER A 1 84 ? 28.669 5.465 -19.812 1.00 53.91 84 SER A N 1
ATOM 654 C CA . SER A 1 84 ? 29.565 5.682 -20.941 1.00 53.91 84 SER A CA 1
ATOM 655 C C . SER A 1 84 ? 30.959 5.905 -20.366 1.00 53.91 84 SER A C 1
ATOM 657 O O . SER A 1 84 ? 31.255 6.975 -19.844 1.00 53.91 84 SER A O 1
ATOM 659 N N . VAL A 1 85 ? 31.801 4.874 -20.391 1.00 53.06 85 VAL A N 1
ATOM 660 C CA . VAL A 1 85 ? 33.232 5.058 -20.149 1.00 53.06 85 VAL A CA 1
ATOM 661 C C . VAL A 1 85 ? 33.795 5.693 -21.416 1.00 53.06 85 VAL A C 1
ATOM 663 O O . VAL A 1 85 ? 34.016 4.997 -22.406 1.00 53.06 85 VAL A O 1
ATOM 666 N N . GLU A 1 86 ? 33.959 7.016 -21.409 1.00 53.94 86 GLU A N 1
ATOM 667 C CA . GLU A 1 86 ? 34.785 7.695 -22.407 1.00 53.94 86 GLU A CA 1
ATOM 668 C C . GLU A 1 86 ? 36.221 7.166 -22.257 1.00 53.94 86 GLU A C 1
ATOM 670 O O . GLU A 1 86 ? 36.778 7.155 -21.156 1.00 53.94 86 GLU A O 1
ATOM 675 N N . ARG A 1 87 ? 36.766 6.622 -23.349 1.00 54.34 87 ARG A N 1
ATOM 676 C CA . ARG A 1 87 ? 38.168 6.210 -23.471 1.00 54.34 87 ARG A CA 1
ATOM 677 C C . ARG A 1 87 ? 38.965 7.306 -24.151 1.00 54.34 87 ARG A C 1
ATOM 679 O O . ARG A 1 87 ? 38.411 7.891 -25.107 1.00 54.34 87 ARG A O 1
#

Organism: NCBI:txid43658

Foldseek 3Di:
DDADEAEAFDKDFDADDCQQFVDKDKPDPAKDWDADPVRGIIIHGHDADAWDKIKIFTAHPVRDTRDMDIDTYHYHYDDDPPPPPDD

Radius of gyration: 15.88 Å; chains: 1; bounding box: 50×24×43 Å

Sequence (87 aa):
MQPVDIKVGEAAELIWNKTLAQRCESLEGLVVLSEGPDGRVLVRFFRAGGKLPYHWRCFDAQGRNVGEFATEVSVRRLSAPHVSVER

pLDDT: mean 75.87, std 12.27, range [47.31, 94.69]